Protein AF-A0A923ZBH9-F1 (afdb_monomer_lite)

Radius of gyration: 22.55 Å; chains: 1; bounding box: 44×46×80 Å

Secondary structure (DSSP, 8-state):
--PPPP-HHHHT--HHHHHHHHHHHHHHHHSSHHHHHHHHTS-HHHHHHHHHHHHHHHTS--EEEE--STT--EEEE-HHHHHHHHHHHHHHHHHHHHHHHHHHTTTS-----SGGGGT---S-S------------

Foldseek 3Di:
DPDDDDDPPVVVDPPLLVLLLQLLVLLAVVQALCRSCVVSVHDSVVSVVSQVVVCVVLVHRQWDWADDDPVDIGIHGDPSVVVVNVVVVVVVVVVVVVVVVVVVVPPPDPCCDPPVVVVDDDPDPDDDDDDDPDDDD

Structure (mmCIF, N/CA/C/O backbone):
data_AF-A0A923ZBH9-F1
#
_entry.id   AF-A0A923ZBH9-F1
#
loop_
_atom_site.group_PDB
_atom_site.id
_atom_site.type_symbol
_atom_site.label_atom_id
_atom_site.label_alt_id
_atom_site.label_comp_id
_atom_site.label_asym_id
_atom_site.label_entity_id
_atom_site.label_seq_id
_atom_site.pdbx_PDB_ins_code
_atom_site.Cartn_x
_atom_site.Cartn_y
_atom_site.Cartn_z
_atom_site.occupancy
_atom_site.B_iso_or_equiv
_atom_site.auth_seq_id
_atom_site.auth_comp_id
_atom_site.auth_asym_id
_at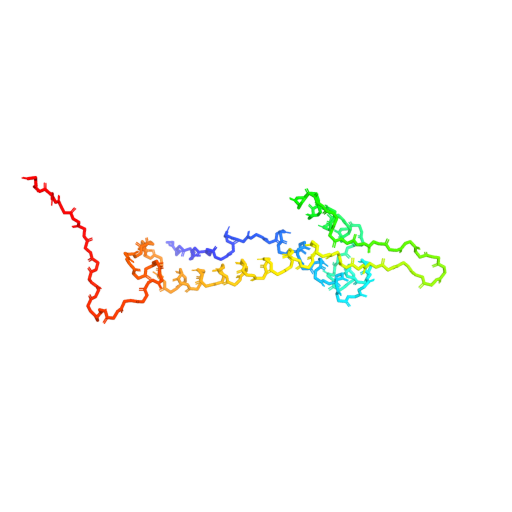om_site.auth_atom_id
_atom_site.pdbx_PDB_model_num
ATOM 1 N N . MET A 1 1 ? -29.300 24.993 13.106 1.00 50.72 1 MET A N 1
ATOM 2 C CA . MET A 1 1 ? -28.295 24.629 12.077 1.00 50.72 1 MET A CA 1
ATOM 3 C C . MET A 1 1 ? -28.186 23.108 12.041 1.00 50.72 1 MET A C 1
ATOM 5 O O . MET A 1 1 ? -27.896 22.526 13.077 1.00 50.72 1 MET A O 1
ATOM 9 N N . LYS A 1 2 ? -28.498 22.441 10.919 1.00 47.44 2 LYS A N 1
ATOM 10 C CA . LYS A 1 2 ? -28.356 20.976 10.810 1.00 47.44 2 LYS A CA 1
ATOM 11 C C . LYS A 1 2 ? -26.864 20.646 10.689 1.00 47.44 2 LYS A C 1
ATOM 13 O O . LYS A 1 2 ? -26.255 20.975 9.676 1.00 47.44 2 LYS A O 1
ATOM 18 N N . GLN A 1 3 ? -26.276 20.066 11.734 1.00 55.19 3 GLN A N 1
ATOM 19 C CA . GLN A 1 3 ? -24.885 19.603 11.724 1.00 55.19 3 GLN A CA 1
ATOM 20 C C . GLN A 1 3 ? -24.709 18.546 10.624 1.00 55.19 3 GLN A C 1
ATOM 22 O O . GLN A 1 3 ? -25.494 17.602 10.523 1.00 55.19 3 GLN A O 1
ATOM 27 N N . LYS A 1 4 ? -23.696 18.723 9.774 1.00 67.38 4 LYS A N 1
ATOM 28 C CA . LYS A 1 4 ? -23.343 17.758 8.727 1.00 67.38 4 LYS A CA 1
ATOM 29 C C . LYS A 1 4 ? -22.784 16.497 9.407 1.00 67.38 4 LYS A C 1
ATOM 31 O O . LYS A 1 4 ? -21.924 16.639 10.274 1.00 67.38 4 LYS A O 1
ATOM 36 N N . PRO A 1 5 ? -23.230 15.280 9.049 1.00 69.19 5 PRO A N 1
ATOM 37 C CA . PRO A 1 5 ? -22.738 14.066 9.695 1.00 69.19 5 PRO A CA 1
ATOM 38 C C . PRO A 1 5 ? -21.234 13.884 9.443 1.00 69.19 5 PRO A C 1
ATOM 40 O O . PRO A 1 5 ? -20.762 14.049 8.312 1.00 69.19 5 PRO A O 1
ATOM 43 N N . LEU A 1 6 ? -20.487 13.545 10.498 1.00 75.00 6 LEU A N 1
ATOM 44 C CA . LEU A 1 6 ? -19.040 13.333 10.457 1.00 75.00 6 LEU A CA 1
ATOM 45 C C . LEU A 1 6 ? -18.701 12.126 9.564 1.00 75.00 6 LEU A C 1
ATOM 47 O O . LEU A 1 6 ? -19.071 10.993 9.862 1.00 75.00 6 LEU A O 1
ATOM 51 N N . ARG A 1 7 ? -17.980 12.356 8.458 1.00 77.69 7 ARG A N 1
ATOM 52 C CA . ARG A 1 7 ? -17.571 11.298 7.516 1.00 77.69 7 ARG A CA 1
ATOM 53 C C . ARG A 1 7 ? -16.211 10.712 7.895 1.00 77.69 7 ARG A C 1
ATOM 55 O O . ARG A 1 7 ? -15.188 11.078 7.321 1.00 77.69 7 ARG A O 1
ATOM 62 N N . LEU A 1 8 ? -16.213 9.770 8.837 1.00 75.00 8 LEU A N 1
ATOM 63 C CA . LEU A 1 8 ? -14.992 9.126 9.346 1.00 75.00 8 LEU A CA 1
ATOM 64 C C . LEU A 1 8 ? -14.197 8.376 8.265 1.00 75.00 8 LEU A C 1
ATOM 66 O O . LEU A 1 8 ? -12.974 8.456 8.246 1.00 75.00 8 LEU A O 1
ATOM 70 N N . ALA A 1 9 ? -14.874 7.698 7.334 1.00 71.38 9 ALA A N 1
ATOM 71 C CA . ALA A 1 9 ? -14.208 6.908 6.293 1.00 71.38 9 ALA A CA 1
ATOM 72 C C . ALA A 1 9 ? -13.318 7.752 5.360 1.00 71.38 9 ALA A C 1
ATOM 74 O O . ALA A 1 9 ? -12.231 7.312 4.992 1.00 71.38 9 ALA A O 1
ATOM 75 N N . GLY A 1 10 ? -13.764 8.966 5.014 1.00 70.56 10 GLY A N 1
ATOM 76 C CA . GLY A 1 10 ? -12.983 9.897 4.195 1.00 70.56 10 GLY A CA 1
ATOM 77 C C . GLY A 1 10 ? -11.880 10.596 4.990 1.00 70.56 10 GLY A C 1
ATOM 78 O O . GLY A 1 10 ? -10.774 10.753 4.492 1.00 70.56 10 GLY A O 1
ATOM 79 N N . ALA A 1 11 ? -12.150 10.965 6.247 1.00 77.44 11 ALA A N 1
ATOM 80 C CA . ALA A 1 11 ? -11.171 11.648 7.098 1.00 77.44 11 ALA A CA 1
ATOM 81 C C . ALA A 1 11 ? -9.991 10.747 7.505 1.00 77.44 11 ALA A C 1
ATOM 83 O O . ALA A 1 11 ? -8.867 11.218 7.622 1.00 77.44 11 ALA A O 1
ATOM 84 N N . LEU A 1 12 ? -10.240 9.449 7.694 1.00 75.50 12 LEU A N 1
ATOM 85 C CA . LEU A 1 12 ? -9.224 8.440 8.017 1.00 75.50 12 LEU A CA 1
ATOM 86 C C . LEU A 1 12 ? -8.684 7.741 6.751 1.00 75.50 12 LEU A C 1
ATOM 88 O O . LEU A 1 12 ? -8.181 6.617 6.818 1.00 75.50 12 LEU A O 1
ATOM 92 N N . GLY A 1 13 ? -8.884 8.353 5.578 1.00 68.12 13 GLY A N 1
ATOM 93 C CA . GLY A 1 13 ? -8.413 7.921 4.261 1.00 68.12 13 GLY A CA 1
ATOM 94 C C . GLY A 1 13 ? -6.913 8.090 4.072 1.00 68.12 13 GLY A C 1
ATOM 95 O O . GLY A 1 13 ? -6.408 9.198 4.195 1.00 68.12 13 GLY A O 1
ATOM 96 N N . TYR A 1 14 ? -6.211 7.026 3.674 1.00 77.19 14 TYR A N 1
ATOM 97 C CA . TYR A 1 14 ? -4.834 7.110 3.172 1.00 77.19 14 TYR A CA 1
ATOM 98 C C . TYR A 1 14 ? -4.817 7.089 1.633 1.00 77.19 14 TYR A C 1
ATOM 100 O O . TYR A 1 14 ? -4.106 6.302 1.013 1.00 77.19 14 TYR A O 1
ATOM 108 N N . GLU A 1 15 ? -5.590 7.979 0.998 1.00 77.19 15 GLU A N 1
ATOM 109 C CA . GLU A 1 15 ? -5.840 7.951 -0.456 1.00 77.19 15 GLU A CA 1
ATOM 110 C C . GLU A 1 15 ? -4.561 7.984 -1.307 1.00 77.19 15 GLU A C 1
ATOM 112 O O . GLU A 1 15 ? -4.493 7.389 -2.383 1.00 77.19 15 GLU A O 1
ATOM 117 N N . SER A 1 16 ? -3.528 8.692 -0.845 1.00 76.25 16 SER A N 1
ATOM 118 C CA . SER A 1 16 ? -2.259 8.785 -1.569 1.00 76.25 16 SER A CA 1
ATOM 119 C C . SER A 1 16 ? -1.473 7.473 -1.532 1.00 76.25 16 SER A C 1
ATOM 121 O O . SER A 1 16 ? -0.852 7.116 -2.532 1.00 76.25 16 SER A O 1
ATOM 123 N N . ALA A 1 17 ? -1.513 6.739 -0.416 1.00 79.75 17 ALA A N 1
ATOM 124 C CA . ALA A 1 17 ? -0.915 5.412 -0.314 1.00 79.75 17 ALA A CA 1
ATOM 125 C C . ALA A 1 17 ? -1.707 4.401 -1.153 1.00 79.75 17 ALA A C 1
ATOM 127 O O . ALA A 1 17 ? -1.103 3.662 -1.930 1.00 79.75 17 ALA A O 1
ATOM 128 N N . ASP A 1 18 ? -3.041 4.459 -1.092 1.00 87.00 18 ASP A N 1
ATOM 129 C CA . ASP A 1 18 ? -3.937 3.598 -1.870 1.00 87.00 18 ASP A CA 1
ATOM 130 C C . ASP A 1 18 ? -3.677 3.742 -3.380 1.00 87.00 18 ASP A C 1
ATOM 132 O O . ASP A 1 18 ? -3.545 2.746 -4.091 1.00 87.00 18 ASP A O 1
ATOM 136 N N . LYS A 1 19 ? -3.488 4.977 -3.872 1.00 92.38 19 LYS A N 1
ATOM 137 C CA . LYS A 1 19 ? -3.130 5.242 -5.278 1.00 92.38 19 LYS A CA 1
ATOM 138 C C . LYS A 1 19 ? -1.785 4.639 -5.679 1.00 92.38 19 LYS A C 1
ATOM 140 O O . LYS A 1 19 ? -1.679 4.067 -6.762 1.00 92.38 19 LYS A O 1
ATOM 145 N N . ARG A 1 20 ? -0.749 4.751 -4.838 1.00 95.06 20 ARG A N 1
ATOM 146 C CA . ARG A 1 20 ? 0.567 4.171 -5.158 1.00 95.06 20 ARG A CA 1
ATOM 147 C C . ARG A 1 20 ? 0.512 2.642 -5.186 1.00 95.06 20 ARG A C 1
ATOM 149 O O . ARG A 1 20 ? 1.048 2.035 -6.109 1.00 95.06 20 ARG A O 1
ATOM 156 N N . ILE A 1 21 ? -0.174 2.029 -4.219 1.00 95.94 21 ILE A N 1
ATOM 157 C CA . ILE A 1 21 ? -0.386 0.574 -4.166 1.00 95.94 21 ILE A CA 1
ATOM 158 C C . ILE A 1 21 ? -1.196 0.095 -5.375 1.00 95.94 21 ILE A C 1
ATOM 160 O O . ILE A 1 21 ? -0.878 -0.940 -5.961 1.00 95.94 21 ILE A O 1
ATOM 164 N N . TYR A 1 22 ? -2.202 0.864 -5.795 1.00 96.00 22 TYR A N 1
ATOM 165 C CA . TYR A 1 22 ? -2.979 0.578 -6.997 1.00 96.00 22 TYR A CA 1
ATOM 166 C C . TYR A 1 22 ? -2.110 0.574 -8.263 1.00 96.00 22 TYR A C 1
ATOM 168 O O . TYR A 1 22 ? -2.169 -0.377 -9.041 1.00 96.00 22 TYR A O 1
ATOM 176 N N . ILE A 1 23 ? -1.241 1.576 -8.436 1.00 96.44 23 ILE A N 1
ATOM 177 C CA . ILE A 1 23 ? -0.292 1.624 -9.560 1.00 96.44 23 ILE A CA 1
ATOM 178 C C . ILE A 1 23 ? 0.649 0.415 -9.528 1.00 96.44 23 ILE A C 1
ATOM 180 O O . ILE A 1 23 ? 0.821 -0.244 -10.551 1.00 96.44 23 ILE A O 1
ATOM 184 N N . LEU A 1 24 ? 1.213 0.071 -8.36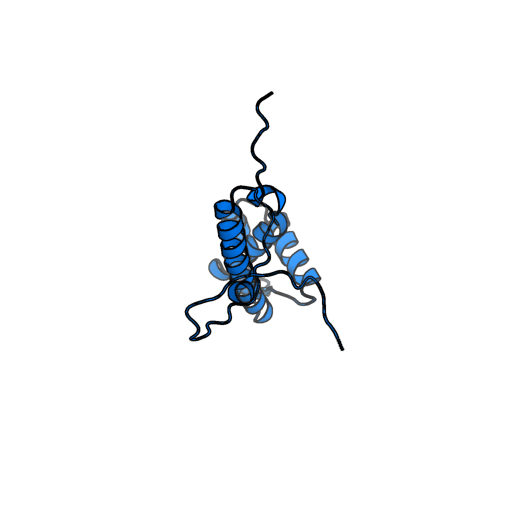5 1.00 96.50 24 LEU A N 1
ATOM 185 C CA . LEU A 1 24 ? 2.084 -1.102 -8.223 1.00 96.50 24 LEU A CA 1
ATOM 186 C C . LEU A 1 24 ? 1.361 -2.405 -8.606 1.00 96.50 24 LEU A C 1
ATOM 188 O O . LEU A 1 24 ? 1.927 -3.256 -9.291 1.00 96.50 24 LEU A O 1
ATOM 192 N N . ARG A 1 25 ? 0.087 -2.547 -8.221 1.00 96.81 25 ARG A N 1
ATOM 193 C CA . ARG A 1 25 ? -0.744 -3.695 -8.605 1.00 96.81 25 ARG A CA 1
ATOM 194 C C . ARG A 1 25 ? -0.939 -3.766 -10.120 1.00 96.81 25 ARG A C 1
ATOM 196 O O . ARG A 1 25 ? -0.803 -4.843 -10.693 1.00 96.81 25 ARG A O 1
ATOM 203 N N . LEU A 1 26 ? -1.203 -2.633 -10.771 1.00 96.31 26 LEU A N 1
ATOM 204 C CA . LEU A 1 26 ? -1.332 -2.563 -12.228 1.00 96.31 26 LEU A CA 1
ATOM 205 C C . LEU A 1 26 ? -0.024 -2.898 -12.951 1.00 96.31 26 LEU A C 1
ATOM 207 O O . LEU A 1 26 ? -0.074 -3.562 -13.981 1.00 96.31 26 LEU A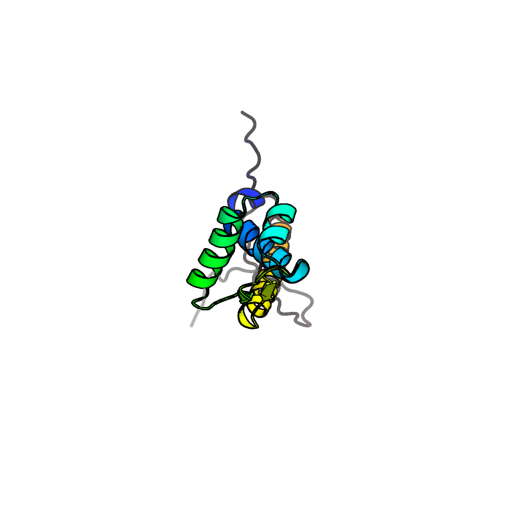 O 1
ATOM 211 N N . VAL A 1 27 ? 1.136 -2.518 -12.403 1.00 94.69 27 VAL A N 1
ATOM 212 C CA . VAL A 1 27 ? 2.442 -2.937 -12.945 1.00 94.69 27 VAL A CA 1
ATOM 213 C C . VAL A 1 27 ? 2.567 -4.461 -12.941 1.00 94.69 27 VAL A C 1
ATOM 215 O O . VAL A 1 27 ? 3.007 -5.033 -13.933 1.00 94.69 27 VAL A O 1
ATOM 218 N N . GLY A 1 28 ? 2.126 -5.127 -11.870 1.00 93.06 28 GLY A N 1
ATOM 219 C CA . GLY A 1 28 ? 2.127 -6.589 -11.791 1.00 93.06 28 GLY A CA 1
ATOM 220 C C . GLY A 1 28 ? 1.228 -7.283 -12.817 1.00 93.06 28 GLY A C 1
ATOM 221 O O . GLY A 1 28 ? 1.567 -8.374 -13.264 1.00 93.06 28 GLY A O 1
ATOM 222 N N . VAL A 1 29 ? 0.109 -6.657 -13.198 1.00 93.88 29 VAL A N 1
ATOM 223 C CA . VAL A 1 29 ? -0.840 -7.201 -14.188 1.00 93.88 29 VAL A CA 1
ATOM 224 C C . VAL A 1 29 ? -0.388 -6.916 -15.619 1.00 93.88 29 VAL A C 1
ATOM 226 O O . VAL A 1 29 ? -0.420 -7.809 -16.458 1.00 93.88 29 VAL A O 1
ATOM 229 N N . ALA A 1 30 ? 0.024 -5.680 -15.901 1.00 91.75 30 ALA A N 1
ATOM 230 C CA . ALA A 1 30 ? 0.369 -5.242 -17.250 1.00 91.75 30 ALA A CA 1
ATOM 231 C C . ALA A 1 30 ? 1.785 -5.659 -17.672 1.00 91.75 30 ALA A C 1
ATOM 233 O O . ALA A 1 30 ? 2.075 -5.790 -18.853 1.00 91.75 30 ALA A O 1
ATOM 234 N N . GLY A 1 31 ? 2.704 -5.843 -16.721 1.00 90.06 31 GLY A N 1
ATOM 235 C CA . GLY A 1 31 ? 4.099 -6.141 -17.042 1.00 90.06 31 GLY A CA 1
ATOM 236 C C . GLY A 1 31 ? 4.869 -4.946 -17.626 1.00 90.06 31 GLY A C 1
ATOM 237 O O . GLY A 1 31 ? 5.959 -5.120 -18.169 1.00 90.06 31 GLY A O 1
ATOM 238 N N . SER A 1 32 ? 4.319 -3.729 -17.535 1.00 90.44 32 SER A N 1
ATOM 239 C CA . SER A 1 32 ? 4.941 -2.477 -17.982 1.00 90.44 32 SER A CA 1
ATOM 240 C C . SER A 1 32 ? 4.455 -1.290 -17.146 1.00 90.44 32 SER A C 1
ATOM 242 O O . SER A 1 32 ? 3.259 -1.143 -16.882 1.00 90.44 32 SER A O 1
ATOM 244 N N . ILE A 1 33 ? 5.371 -0.390 -16.767 1.00 91.25 33 ILE A N 1
ATOM 245 C CA . ILE A 1 33 ? 5.029 0.848 -16.040 1.00 91.25 33 ILE A CA 1
ATOM 246 C C . ILE A 1 33 ? 4.196 1.786 -16.925 1.00 91.25 33 ILE A C 1
ATOM 248 O O . ILE A 1 33 ? 3.283 2.450 -16.437 1.00 91.25 33 ILE A O 1
ATOM 252 N N . SER A 1 34 ? 4.465 1.833 -18.231 1.00 92.00 34 SER A N 1
ATOM 253 C CA . SER A 1 34 ? 3.732 2.696 -19.164 1.00 92.00 34 SER A CA 1
ATOM 254 C C . SER A 1 34 ? 2.285 2.245 -19.361 1.00 92.00 34 SER A C 1
ATOM 256 O O . SER A 1 34 ? 1.391 3.082 -19.481 1.00 92.00 34 SER A O 1
ATOM 258 N N . GLU A 1 35 ? 2.038 0.936 -19.376 1.00 92.38 35 GLU A N 1
ATOM 259 C CA . GLU A 1 35 ? 0.681 0.384 -19.429 1.00 92.38 35 GLU A CA 1
ATOM 260 C C . GLU A 1 35 ? -0.055 0.560 -18.106 1.00 92.38 35 GLU A C 1
ATOM 262 O O . GLU A 1 35 ? -1.206 0.996 -18.106 1.00 92.38 35 GLU A O 1
ATOM 267 N N . ALA A 1 36 ? 0.627 0.332 -16.982 1.00 94.00 36 ALA A N 1
ATOM 268 C CA . ALA A 1 36 ? 0.071 0.601 -15.662 1.00 94.00 36 ALA A CA 1
ATOM 269 C C . ALA A 1 36 ? -0.326 2.077 -15.493 1.00 94.00 36 ALA A C 1
ATOM 271 O O . ALA A 1 36 ? -1.394 2.366 -14.959 1.00 94.00 36 ALA A O 1
ATOM 272 N N . ALA A 1 37 ? 0.485 3.013 -15.998 1.00 94.56 37 ALA A N 1
ATOM 273 C CA . ALA A 1 37 ? 0.174 4.441 -15.990 1.00 94.56 37 ALA A CA 1
ATOM 274 C C . ALA A 1 37 ? -1.111 4.754 -16.775 1.00 94.56 37 ALA A C 1
ATOM 276 O O . ALA A 1 37 ? -1.995 5.441 -16.260 1.00 94.56 37 ALA A O 1
ATOM 277 N N . ARG A 1 38 ? -1.247 4.188 -17.986 1.00 95.00 38 ARG A N 1
ATOM 278 C CA . ARG A 1 38 ? -2.455 4.318 -18.817 1.00 95.00 38 ARG A CA 1
ATOM 279 C C . ARG A 1 38 ? -3.688 3.748 -18.115 1.00 95.00 38 ARG A C 1
ATOM 281 O O . ARG A 1 38 ? -4.707 4.426 -18.051 1.00 95.00 38 ARG A O 1
ATOM 288 N N . ALA A 1 39 ? -3.579 2.552 -17.537 1.00 95.12 39 ALA A N 1
ATOM 289 C CA . ALA A 1 39 ? -4.668 1.910 -16.803 1.00 95.12 39 ALA A CA 1
ATOM 290 C C . ALA A 1 39 ? -5.055 2.666 -15.517 1.00 95.12 39 ALA A C 1
ATOM 292 O O . ALA A 1 39 ? -6.219 2.673 -15.123 1.00 95.12 39 ALA A O 1
ATOM 293 N N . ALA A 1 40 ? -4.096 3.334 -14.872 1.00 94.00 40 ALA A N 1
ATOM 294 C CA . ALA A 1 40 ? -4.331 4.165 -13.695 1.00 94.00 40 ALA A CA 1
ATOM 295 C C . ALA A 1 40 ? -4.821 5.587 -14.020 1.00 94.00 40 ALA A C 1
ATOM 297 O O . ALA A 1 40 ? -5.160 6.328 -13.097 1.00 94.00 40 ALA A O 1
ATOM 298 N N . GLY A 1 41 ? -4.838 5.990 -15.296 1.00 95.50 41 GLY A N 1
ATOM 299 C CA . GLY A 1 41 ? -5.192 7.351 -15.705 1.00 95.50 41 GLY A CA 1
ATOM 300 C C . GLY A 1 41 ? -4.177 8.412 -15.262 1.00 95.50 41 GLY A C 1
ATOM 301 O O . GLY A 1 41 ? -4.554 9.557 -15.021 1.00 95.50 41 GLY A O 1
ATOM 302 N N . VAL A 1 42 ? -2.898 8.046 -15.117 1.00 95.75 42 VAL A N 1
ATOM 303 C CA . VAL A 1 42 ? -1.819 8.955 -14.691 1.00 95.75 42 VAL A CA 1
ATOM 304 C C . VAL A 1 42 ? -0.714 9.044 -15.742 1.00 95.75 42 VAL A C 1
ATOM 306 O O . VAL A 1 42 ? -0.569 8.177 -16.602 1.00 95.75 42 VAL A O 1
ATOM 309 N N . SER A 1 43 ? 0.103 10.097 -15.677 1.00 96.19 43 SER A N 1
ATOM 310 C CA . SER A 1 43 ? 1.277 10.203 -16.546 1.00 96.19 43 SER A CA 1
ATOM 311 C C . SER A 1 43 ? 2.309 9.123 -16.206 1.00 96.19 43 SER A C 1
ATOM 313 O O . SER A 1 43 ? 2.426 8.694 -15.056 1.00 96.19 43 SER A O 1
ATOM 315 N N . TYR A 1 44 ? 3.114 8.723 -17.193 1.00 93.50 44 TYR A N 1
ATOM 316 C CA . TYR A 1 44 ? 4.221 7.786 -16.974 1.00 93.50 44 TYR A CA 1
ATOM 317 C C . TYR A 1 44 ? 5.139 8.237 -15.825 1.00 93.50 44 TYR A C 1
ATOM 319 O O . TYR A 1 44 ? 5.465 7.444 -14.945 1.00 93.50 44 TYR A O 1
ATOM 327 N N . LYS A 1 45 ? 5.479 9.534 -15.779 1.00 95.12 45 LYS A N 1
ATOM 328 C CA . LYS A 1 45 ? 6.289 10.122 -14.703 1.00 95.12 45 LYS A CA 1
ATOM 329 C C . LYS A 1 45 ? 5.632 9.951 -13.331 1.00 95.12 45 LYS A C 1
ATOM 331 O O . LYS A 1 45 ? 6.321 9.599 -12.382 1.00 95.12 45 LYS A O 1
ATOM 336 N N . ALA A 1 46 ? 4.320 10.163 -13.228 1.00 95.62 46 ALA A N 1
ATOM 337 C CA . ALA A 1 46 ? 3.594 9.987 -11.973 1.00 95.62 46 ALA A CA 1
ATOM 338 C C . ALA A 1 46 ? 3.553 8.516 -11.529 1.00 95.62 46 ALA A C 1
ATOM 340 O O . ALA A 1 46 ? 3.734 8.234 -10.347 1.00 95.62 46 ALA A O 1
ATOM 341 N N . ALA A 1 47 ? 3.371 7.576 -12.463 1.00 95.19 47 ALA A N 1
ATOM 342 C CA . ALA A 1 47 ? 3.434 6.148 -12.157 1.00 95.19 47 ALA A CA 1
ATOM 343 C C . ALA A 1 47 ? 4.830 5.725 -11.685 1.00 95.19 47 ALA A C 1
ATOM 345 O O . ALA A 1 47 ? 4.956 5.027 -10.681 1.00 95.19 47 ALA A O 1
ATOM 346 N N . TRP A 1 48 ? 5.876 6.202 -12.361 1.00 94.19 48 TRP A N 1
ATOM 347 C CA . TRP A 1 48 ? 7.256 5.949 -11.962 1.00 94.19 48 TRP A CA 1
ATOM 348 C C . TRP A 1 48 ? 7.547 6.516 -10.567 1.00 94.19 48 TRP A C 1
ATOM 350 O O . TRP A 1 48 ? 8.010 5.785 -9.700 1.00 94.19 48 TRP A O 1
ATOM 360 N N . GLN A 1 49 ? 7.169 7.773 -10.304 1.00 96.00 49 GLN A N 1
ATOM 361 C CA . GLN A 1 49 ? 7.311 8.393 -8.981 1.00 96.00 49 GLN A CA 1
ATOM 362 C C . GLN A 1 49 ? 6.539 7.640 -7.893 1.00 96.00 49 GLN A C 1
ATOM 364 O O . GLN A 1 49 ? 7.014 7.543 -6.765 1.00 96.00 49 GLN A O 1
ATOM 369 N N . ALA A 1 50 ? 5.357 7.104 -8.204 1.00 95.38 50 ALA A N 1
ATOM 370 C CA . ALA A 1 50 ? 4.577 6.308 -7.263 1.00 95.38 50 ALA A CA 1
ATOM 371 C C . ALA A 1 50 ? 5.302 5.014 -6.862 1.00 95.38 50 ALA A C 1
ATOM 373 O O . ALA A 1 50 ? 5.368 4.703 -5.672 1.00 95.38 50 ALA A O 1
ATOM 374 N N . VAL A 1 51 ? 5.855 4.291 -7.841 1.00 94.69 51 VAL A N 1
ATOM 375 C CA . VAL A 1 51 ? 6.635 3.064 -7.614 1.00 94.69 51 VAL A CA 1
ATOM 376 C C . VAL A 1 51 ? 7.928 3.374 -6.862 1.00 94.69 51 VAL A C 1
ATOM 378 O O . VAL A 1 51 ? 8.215 2.714 -5.868 1.00 94.69 51 VAL A O 1
ATOM 381 N N . ASP A 1 52 ? 8.659 4.408 -7.279 1.00 95.00 52 ASP A N 1
ATOM 382 C CA . ASP A 1 52 ? 9.906 4.848 -6.645 1.00 95.00 52 ASP A CA 1
ATOM 383 C C . ASP A 1 52 ? 9.684 5.272 -5.184 1.00 95.00 52 ASP A C 1
ATOM 385 O O . ASP A 1 52 ? 10.357 4.795 -4.275 1.00 95.00 52 ASP A O 1
ATOM 389 N N . THR A 1 53 ? 8.644 6.070 -4.919 1.00 94.81 53 THR A N 1
ATOM 390 C CA . THR A 1 53 ? 8.268 6.461 -3.550 1.00 94.81 53 THR A CA 1
ATOM 391 C C . THR A 1 53 ? 7.959 5.243 -2.682 1.00 94.81 53 THR A C 1
ATOM 393 O O . THR A 1 53 ? 8.371 5.199 -1.526 1.00 94.81 53 THR A O 1
ATOM 396 N N . LEU A 1 54 ? 7.231 4.249 -3.207 1.00 94.38 54 LEU A N 1
ATOM 397 C CA . LEU A 1 54 ? 6.969 3.020 -2.456 1.00 94.38 54 LEU A CA 1
ATOM 398 C C . LEU A 1 54 ? 8.247 2.221 -2.203 1.00 94.38 54 LEU A C 1
ATOM 400 O O . LEU A 1 54 ? 8.408 1.716 -1.098 1.00 94.38 54 LEU A O 1
ATOM 404 N N . GLY A 1 55 ? 9.145 2.132 -3.185 1.00 94.00 55 GLY A N 1
ATOM 405 C CA . GLY A 1 55 ? 10.431 1.455 -3.020 1.00 94.00 55 GLY A CA 1
ATOM 406 C C . GLY A 1 55 ? 11.293 2.113 -1.947 1.00 94.00 55 GLY A C 1
ATOM 407 O O . GLY A 1 55 ? 11.787 1.434 -1.051 1.00 94.00 55 GLY A O 1
ATOM 408 N N . ASN A 1 56 ? 11.376 3.444 -1.962 1.00 95.38 56 ASN A N 1
ATOM 409 C CA . ASN A 1 56 ? 12.098 4.223 -0.956 1.00 95.38 56 ASN A CA 1
ATOM 410 C C . ASN A 1 56 ? 11.517 4.030 0.452 1.00 95.38 56 ASN A C 1
ATOM 412 O O . ASN A 1 56 ? 12.266 3.837 1.405 1.00 95.38 56 ASN A O 1
ATOM 416 N N . LEU A 1 57 ? 10.187 4.021 0.591 1.00 93.25 57 LEU A N 1
ATOM 417 C CA . LEU A 1 57 ? 9.524 3.750 1.873 1.00 93.25 57 LEU A CA 1
ATOM 418 C C . LEU A 1 57 ? 9.702 2.298 2.342 1.00 93.25 57 LEU A C 1
ATOM 420 O O . LEU A 1 57 ? 9.759 2.052 3.543 1.00 93.25 57 LEU A O 1
ATOM 424 N N . ALA A 1 58 ? 9.779 1.345 1.411 1.00 92.94 58 ALA A N 1
ATOM 425 C CA . ALA A 1 58 ? 10.017 -0.066 1.705 1.00 92.94 58 ALA A CA 1
ATOM 426 C C . ALA A 1 58 ? 11.504 -0.392 1.940 1.00 92.94 58 ALA A C 1
ATOM 428 O O . ALA A 1 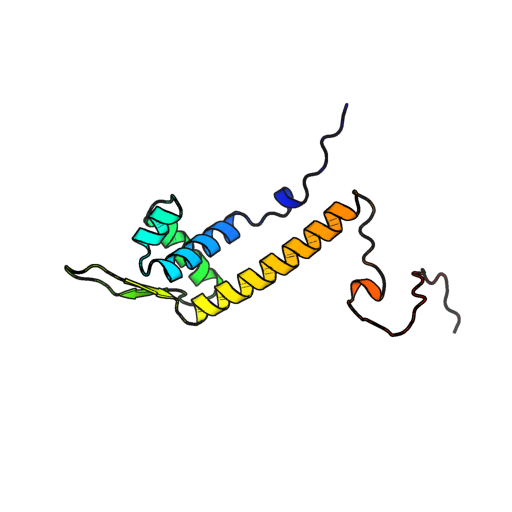58 ? 11.820 -1.491 2.390 1.00 92.94 58 ALA A O 1
ATOM 429 N N . GLY A 1 59 ? 12.417 0.530 1.615 1.00 94.56 59 GLY A N 1
ATOM 430 C CA . GLY A 1 59 ? 13.864 0.319 1.686 1.00 94.56 59 GLY A CA 1
ATOM 431 C C . GLY A 1 59 ? 14.409 -0.666 0.645 1.00 94.56 59 GLY A C 1
ATOM 432 O O . GLY A 1 59 ? 15.535 -1.133 0.787 1.00 94.56 59 GLY A O 1
ATOM 433 N N . THR A 1 60 ? 13.627 -1.019 -0.381 1.00 94.25 60 THR A N 1
ATOM 434 C CA . THR A 1 60 ? 14.023 -1.989 -1.412 1.00 94.25 60 THR A CA 1
ATOM 435 C C . THR A 1 60 ? 13.265 -1.779 -2.722 1.00 94.25 60 THR A C 1
ATOM 437 O O . THR A 1 60 ? 12.161 -1.230 -2.748 1.00 94.25 60 THR A O 1
ATOM 440 N N . ALA A 1 61 ? 13.843 -2.240 -3.832 1.00 93.06 61 ALA A N 1
ATOM 441 C CA . ALA A 1 61 ? 13.205 -2.180 -5.139 1.00 93.06 61 ALA A CA 1
ATOM 442 C C . ALA A 1 61 ? 11.990 -3.122 -5.206 1.00 93.06 61 ALA A C 1
ATOM 444 O O . ALA A 1 61 ? 12.078 -4.324 -4.947 1.00 93.06 61 ALA A O 1
ATOM 445 N N . LEU A 1 62 ? 10.840 -2.574 -5.601 1.00 94.19 62 LEU A N 1
ATOM 446 C CA . LEU A 1 62 ? 9.576 -3.319 -5.709 1.00 94.19 62 LEU A CA 1
ATOM 447 C C . LEU A 1 62 ? 9.300 -3.828 -7.130 1.00 94.19 62 LEU A C 1
ATOM 449 O O . LEU A 1 62 ? 8.426 -4.670 -7.337 1.00 94.19 62 LEU A O 1
ATOM 453 N N . VAL A 1 63 ? 10.030 -3.298 -8.112 1.00 94.62 63 VAL A N 1
ATOM 454 C CA . VAL A 1 63 ? 9.881 -3.606 -9.534 1.00 94.62 63 VAL A CA 1
ATOM 455 C C . VAL A 1 63 ? 11.264 -3.783 -10.152 1.00 94.62 63 VAL A C 1
ATOM 457 O O . VAL A 1 63 ? 12.122 -2.914 -10.025 1.00 94.62 63 VAL A O 1
ATOM 460 N N . GLU A 1 64 ? 11.455 -4.887 -10.861 1.00 90.50 64 GLU A N 1
ATOM 461 C CA . GLU A 1 64 ? 12.554 -5.103 -11.793 1.00 90.50 64 GLU A CA 1
ATOM 462 C C . GLU A 1 64 ? 12.154 -4.558 -13.159 1.00 90.50 64 GLU A C 1
ATOM 464 O O . GLU A 1 64 ? 11.147 -4.972 -13.738 1.00 90.50 64 GLU A O 1
ATOM 469 N N . SER A 1 65 ? 12.944 -3.626 -13.686 1.00 82.94 65 SER A N 1
ATOM 470 C CA . SER A 1 65 ? 12.756 -3.114 -15.043 1.00 82.94 65 SER A CA 1
ATOM 471 C C . SER A 1 65 ? 13.790 -3.721 -15.980 1.00 82.94 65 SER A C 1
ATOM 473 O O . SER A 1 65 ? 14.981 -3.734 -15.678 1.00 82.94 65 SER A O 1
ATOM 475 N N . THR A 1 66 ? 13.334 -4.227 -17.119 1.00 73.94 66 THR A N 1
ATOM 476 C CA . THR A 1 66 ? 14.202 -4.651 -18.216 1.00 73.94 66 THR A CA 1
ATOM 477 C C . THR A 1 66 ? 14.283 -3.501 -19.206 1.00 73.94 66 THR A C 1
ATOM 479 O O . THR A 1 66 ? 13.265 -3.082 -19.759 1.00 73.94 66 THR A O 1
ATOM 482 N N . VAL A 1 67 ? 15.488 -2.974 -19.428 1.00 63.31 67 VAL A N 1
ATOM 483 C CA . VAL A 1 67 ? 15.717 -1.957 -20.460 1.00 63.31 67 VAL A CA 1
ATOM 484 C C . VAL A 1 67 ? 15.492 -2.626 -21.814 1.00 63.31 67 VAL A C 1
ATOM 486 O O . VAL A 1 67 ? 16.241 -3.517 -22.204 1.00 63.31 67 VAL A O 1
ATOM 489 N N . GLY A 1 68 ? 14.417 -2.254 -22.502 1.00 56.78 68 GLY A N 1
ATOM 490 C CA . GLY A 1 68 ? 14.075 -2.844 -23.791 1.00 56.78 68 GLY A CA 1
ATOM 491 C C . GLY A 1 68 ? 14.617 -2.024 -24.951 1.00 56.78 68 GLY A C 1
ATOM 492 O O . GLY A 1 68 ? 14.372 -0.822 -25.024 1.00 56.78 68 GLY A O 1
ATOM 493 N N . GLY A 1 69 ? 15.306 -2.700 -25.875 1.00 60.06 69 GLY A N 1
ATOM 494 C CA . GLY A 1 69 ? 15.495 -2.233 -27.251 1.00 60.06 69 GLY A CA 1
ATOM 495 C C . GLY A 1 69 ? 14.186 -2.305 -28.054 1.00 60.06 69 GLY A C 1
ATOM 496 O O . GLY A 1 69 ? 13.100 -2.243 -27.483 1.00 60.06 69 GLY A O 1
ATOM 497 N N . ALA A 1 70 ? 14.269 -2.487 -29.375 1.00 47.22 70 ALA A N 1
ATOM 498 C CA . ALA A 1 70 ? 13.153 -2.360 -30.331 1.00 47.22 70 ALA A CA 1
ATOM 499 C C . ALA A 1 70 ? 11.856 -3.165 -30.032 1.00 47.22 70 ALA A C 1
ATOM 501 O O . ALA A 1 70 ? 10.830 -2.888 -30.644 1.00 47.22 70 ALA A O 1
ATOM 502 N N . GLY A 1 71 ? 11.875 -4.124 -29.096 1.00 55.16 71 GLY A N 1
ATOM 503 C CA . GLY A 1 71 ? 10.713 -4.910 -28.650 1.00 55.16 71 GLY A CA 1
ATOM 504 C C . GLY A 1 71 ? 10.006 -4.421 -27.372 1.00 55.16 71 GLY A C 1
ATOM 505 O O . GLY A 1 71 ? 9.039 -5.050 -26.956 1.00 55.16 71 GLY A O 1
ATOM 506 N N . GLY A 1 72 ? 10.453 -3.319 -26.756 1.00 58.38 72 GLY A N 1
ATOM 507 C CA . GLY A 1 72 ? 9.825 -2.723 -25.569 1.00 58.38 72 GLY A CA 1
ATOM 508 C C . GLY A 1 72 ? 10.410 -3.202 -24.235 1.00 58.38 72 GLY A C 1
ATOM 509 O O . GLY A 1 72 ? 10.759 -4.367 -24.057 1.00 58.38 72 GLY A O 1
ATOM 510 N N . GLY A 1 73 ? 10.565 -2.268 -23.291 1.00 67.50 73 GLY A N 1
ATOM 511 C CA . GLY A 1 73 ? 11.027 -2.552 -21.930 1.00 67.50 73 GLY A CA 1
ATOM 512 C C . GLY A 1 73 ? 9.907 -3.110 -21.056 1.00 67.50 73 GLY A C 1
ATOM 513 O O . GLY A 1 73 ? 8.778 -2.616 -21.098 1.00 67.50 73 GLY A O 1
ATOM 514 N N . GLY A 1 74 ? 10.225 -4.137 -20.270 1.00 83.62 74 GLY A N 1
ATOM 515 C CA . GLY A 1 74 ? 9.300 -4.786 -19.344 1.00 83.62 74 GLY A CA 1
ATOM 516 C C . GLY A 1 74 ? 9.482 -4.305 -17.908 1.00 83.62 74 GLY A C 1
ATOM 517 O O . GLY A 1 74 ? 10.536 -3.800 -17.524 1.00 83.62 74 GLY A O 1
ATOM 518 N N . ALA A 1 75 ? 8.451 -4.492 -17.095 1.00 90.00 75 ALA A N 1
ATOM 519 C CA . ALA A 1 75 ? 8.478 -4.281 -15.658 1.00 90.00 75 ALA A CA 1
ATOM 520 C C . ALA A 1 75 ? 7.842 -5.485 -14.961 1.00 90.00 75 ALA A C 1
ATOM 522 O O . ALA A 1 75 ? 6.710 -5.853 -15.260 1.00 90.00 75 ALA A O 1
ATOM 523 N N . ARG A 1 76 ? 8.557 -6.109 -14.029 1.00 91.31 76 ARG A N 1
ATOM 524 C CA . ARG A 1 76 ? 8.054 -7.236 -13.236 1.00 91.31 76 ARG A CA 1
ATOM 525 C C . ARG A 1 76 ? 8.160 -6.917 -11.759 1.00 91.31 76 ARG A C 1
ATOM 527 O O . ARG A 1 76 ? 9.106 -6.272 -11.331 1.00 91.31 76 ARG A O 1
ATOM 534 N N . LEU A 1 77 ? 7.188 -7.367 -10.972 1.00 94.44 77 LEU A N 1
ATOM 535 C CA . LEU A 1 77 ? 7.266 -7.232 -9.519 1.00 94.44 77 LEU A CA 1
ATOM 536 C C . LEU A 1 77 ? 8.395 -8.103 -8.971 1.00 94.44 77 LEU A C 1
ATOM 538 O O . LEU A 1 77 ? 8.484 -9.286 -9.316 1.00 94.44 77 LEU A O 1
ATOM 542 N N . THR A 1 78 ? 9.192 -7.523 -8.077 1.00 95.75 78 THR A N 1
ATOM 543 C CA . THR A 1 78 ? 10.104 -8.290 -7.22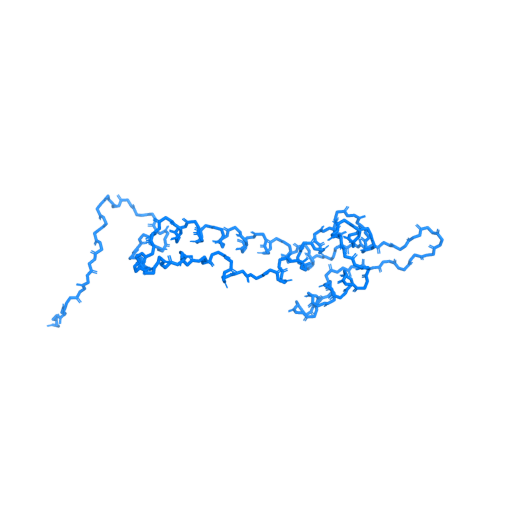6 1.00 95.75 78 THR A CA 1
ATOM 544 C C . THR A 1 78 ? 9.307 -9.084 -6.198 1.00 95.75 78 THR A C 1
ATOM 546 O O . THR A 1 78 ? 8.107 -8.859 -5.997 1.00 95.75 78 THR A O 1
ATOM 549 N N . GLU A 1 79 ? 9.976 -9.992 -5.493 1.00 95.12 79 GLU A N 1
ATOM 550 C CA . GLU A 1 79 ? 9.344 -10.694 -4.378 1.00 95.12 79 GLU A CA 1
ATOM 551 C C . GLU A 1 79 ? 8.891 -9.725 -3.275 1.00 95.12 79 GLU A C 1
ATOM 553 O O . GLU A 1 79 ? 7.760 -9.813 -2.798 1.00 95.12 79 GLU A O 1
ATOM 558 N N . ALA A 1 80 ? 9.703 -8.708 -2.968 1.00 94.81 80 ALA A N 1
ATOM 559 C CA . ALA A 1 80 ? 9.322 -7.639 -2.046 1.00 94.81 80 ALA A CA 1
ATOM 560 C C . ALA A 1 80 ? 8.082 -6.862 -2.531 1.00 94.81 80 ALA A C 1
ATOM 562 O O . ALA A 1 80 ? 7.190 -6.551 -1.741 1.00 94.81 80 ALA A O 1
ATOM 563 N N . GLY A 1 81 ? 7.977 -6.601 -3.840 1.00 95.31 81 GLY A N 1
ATOM 564 C CA . GLY A 1 81 ? 6.794 -5.997 -4.454 1.00 95.31 81 GLY A CA 1
ATOM 565 C C . GLY A 1 81 ? 5.522 -6.820 -4.234 1.00 95.31 81 GLY A C 1
ATOM 566 O O . GLY A 1 81 ? 4.482 -6.264 -3.877 1.00 95.31 81 GLY A O 1
ATOM 567 N N . ARG A 1 82 ? 5.597 -8.149 -4.384 1.00 96.62 82 ARG A N 1
ATOM 568 C CA . ARG A 1 82 ? 4.460 -9.048 -4.114 1.00 96.62 82 ARG A CA 1
ATOM 569 C C . ARG A 1 82 ? 4.089 -9.075 -2.636 1.00 96.62 82 ARG A C 1
ATOM 571 O O . ARG A 1 82 ? 2.909 -8.952 -2.313 1.00 96.62 82 ARG A O 1
ATOM 578 N N . GLN A 1 83 ? 5.076 -9.180 -1.748 1.00 96.75 83 GLN A N 1
ATOM 579 C CA . GLN A 1 83 ? 4.857 -9.165 -0.300 1.00 96.75 83 GLN A CA 1
ATOM 580 C C . GLN A 1 83 ? 4.182 -7.871 0.160 1.00 96.75 83 GLN A C 1
ATOM 582 O O . GLN A 1 83 ? 3.230 -7.919 0.939 1.00 96.75 83 GLN A O 1
ATOM 587 N N . LEU A 1 84 ? 4.600 -6.722 -0.380 1.00 95.69 84 LEU A N 1
ATOM 588 C CA . LEU A 1 84 ? 3.958 -5.442 -0.094 1.00 95.69 84 LEU A CA 1
ATOM 589 C C . LEU A 1 84 ? 2.489 -5.430 -0.538 1.00 95.69 84 LEU A C 1
ATOM 591 O O . LEU A 1 84 ? 1.636 -4.946 0.202 1.00 95.69 84 LEU A O 1
ATOM 595 N N . LEU A 1 85 ? 2.171 -5.969 -1.720 1.00 96.12 85 LEU A N 1
ATOM 596 C CA . LEU A 1 85 ? 0.787 -6.039 -2.205 1.00 96.12 85 LEU A CA 1
ATOM 597 C C . LEU A 1 85 ? -0.096 -6.955 -1.348 1.00 96.12 85 LEU A C 1
ATOM 599 O O . LEU A 1 85 ? -1.270 -6.634 -1.150 1.00 96.12 85 LEU A O 1
ATOM 603 N N . LEU A 1 86 ? 0.455 -8.061 -0.840 1.00 96.25 86 LEU A N 1
ATOM 604 C CA . LEU A 1 86 ? -0.235 -8.953 0.096 1.00 96.25 86 LEU A CA 1
ATOM 605 C C . LEU A 1 86 ? -0.490 -8.251 1.434 1.00 96.25 86 LEU A C 1
ATOM 607 O O . LEU A 1 86 ? -1.634 -8.172 1.873 1.00 96.25 86 LEU A O 1
ATOM 611 N N . ALA A 1 87 ? 0.543 -7.656 2.035 1.00 94.56 87 ALA A N 1
ATOM 612 C CA . ALA A 1 87 ? 0.411 -6.911 3.285 1.00 94.56 87 ALA A CA 1
ATOM 613 C C . ALA A 1 87 ? -0.582 -5.742 3.158 1.00 94.56 87 ALA A C 1
ATOM 615 O O . ALA A 1 87 ? -1.410 -5.522 4.041 1.00 94.56 87 ALA A O 1
ATOM 616 N N . ALA A 1 88 ? -0.553 -5.020 2.034 1.00 92.88 88 ALA A N 1
ATOM 617 C CA . ALA A 1 88 ? -1.494 -3.939 1.765 1.00 92.88 88 ALA A CA 1
ATOM 618 C C . ALA A 1 88 ? -2.946 -4.435 1.660 1.00 92.88 88 ALA A C 1
ATOM 620 O O . ALA A 1 88 ? -3.855 -3.745 2.120 1.00 92.88 88 ALA A O 1
ATOM 621 N N . ALA A 1 89 ? -3.178 -5.623 1.088 1.00 91.62 89 ALA A N 1
ATOM 622 C CA . ALA A 1 89 ? -4.511 -6.220 1.021 1.00 91.62 89 ALA A CA 1
ATOM 623 C C . ALA A 1 89 ? -5.045 -6.582 2.417 1.00 91.62 89 ALA A C 1
ATOM 625 O O . ALA A 1 89 ? -6.190 -6.255 2.731 1.00 91.62 89 ALA A O 1
ATOM 626 N N . GLU A 1 90 ? -4.205 -7.168 3.273 1.00 93.56 90 GLU A N 1
ATOM 627 C CA . GLU A 1 90 ? -4.566 -7.498 4.659 1.00 93.56 90 GLU A CA 1
ATOM 628 C C . GLU A 1 90 ? -4.908 -6.246 5.478 1.00 93.56 90 GLU A C 1
ATOM 630 O O . GLU A 1 90 ? -5.939 -6.184 6.154 1.00 93.56 90 GLU A O 1
ATOM 635 N N . VAL A 1 91 ? -4.089 -5.195 5.364 1.00 91.06 91 VAL A N 1
ATOM 636 C CA . VAL A 1 91 ? -4.347 -3.915 6.039 1.00 91.06 91 VAL A CA 1
ATOM 637 C C . VAL A 1 91 ? -5.642 -3.276 5.535 1.00 91.06 91 VAL A C 1
ATOM 639 O O . VAL A 1 91 ? -6.434 -2.782 6.342 1.00 91.06 91 VAL A O 1
ATOM 642 N N . ALA A 1 92 ? -5.896 -3.301 4.223 1.00 88.75 92 ALA A N 1
ATOM 643 C CA . ALA A 1 92 ? -7.134 -2.781 3.648 1.00 88.75 92 ALA A CA 1
ATOM 644 C C . ALA A 1 92 ? -8.364 -3.539 4.173 1.00 88.75 92 ALA A C 1
ATOM 646 O O . ALA A 1 92 ? -9.352 -2.907 4.556 1.00 88.75 92 ALA A O 1
ATOM 647 N N . HIS A 1 93 ? -8.278 -4.867 4.275 1.00 89.69 93 HIS A N 1
ATOM 648 C CA . HIS A 1 93 ? -9.351 -5.696 4.813 1.00 89.69 93 HIS A CA 1
ATOM 649 C C . HIS A 1 93 ? -9.628 -5.393 6.293 1.00 89.69 93 HIS A C 1
ATOM 651 O O . HIS A 1 93 ? -10.773 -5.146 6.680 1.00 89.69 93 HIS A O 1
ATOM 657 N N . ALA A 1 94 ? -8.588 -5.324 7.129 1.00 89.00 94 ALA A N 1
ATOM 658 C CA . ALA A 1 94 ? -8.730 -4.957 8.538 1.00 89.00 94 ALA A CA 1
ATOM 659 C C . ALA A 1 94 ? -9.335 -3.552 8.706 1.00 89.00 94 ALA A C 1
ATOM 661 O O . ALA A 1 94 ? -10.222 -3.336 9.538 1.00 89.00 94 ALA A O 1
ATOM 662 N N . ARG A 1 95 ? -8.901 -2.595 7.879 1.00 86.88 95 ARG A N 1
ATOM 663 C CA . ARG A 1 95 ? -9.417 -1.223 7.875 1.00 86.88 95 ARG A CA 1
ATOM 664 C C . ARG A 1 95 ? -10.902 -1.177 7.526 1.00 86.88 95 ARG A C 1
ATOM 666 O O . ARG A 1 95 ? -11.660 -0.502 8.223 1.00 86.88 95 ARG A O 1
ATOM 673 N N . GLU A 1 96 ? -11.328 -1.902 6.497 1.00 85.50 96 GLU A N 1
ATOM 674 C CA . GLU A 1 96 ? -12.740 -2.007 6.120 1.00 85.50 96 GLU A CA 1
ATOM 675 C C . GLU A 1 96 ? -13.583 -2.560 7.276 1.00 85.50 96 GLU A C 1
ATOM 677 O O . GLU A 1 96 ? -14.606 -1.972 7.633 1.00 85.50 96 GLU A O 1
ATOM 682 N N . GLN A 1 97 ? -13.117 -3.624 7.939 1.00 85.50 97 GLN A N 1
ATOM 683 C CA . GLN A 1 97 ? -13.813 -4.192 9.094 1.00 85.50 97 GLN A CA 1
ATOM 684 C C . GLN A 1 97 ? -13.968 -3.182 10.239 1.00 85.50 97 GLN A C 1
ATOM 686 O O . GLN A 1 97 ? -15.041 -3.096 10.845 1.00 85.50 97 GLN A O 1
ATOM 691 N N . VAL A 1 98 ? -12.919 -2.414 10.550 1.00 83.75 98 VAL A N 1
ATOM 692 C CA . VAL A 1 98 ? -12.958 -1.386 11.602 1.00 83.75 98 VAL A CA 1
ATOM 693 C C . VAL A 1 98 ? -13.928 -0.272 11.226 1.00 83.75 98 VAL A C 1
ATOM 695 O O . VAL A 1 98 ? -14.800 0.072 12.025 1.00 83.75 98 VAL A O 1
ATOM 698 N N . LEU A 1 99 ? -13.847 0.250 10.001 1.00 82.25 99 LEU A N 1
ATOM 699 C CA . LEU A 1 99 ? -14.756 1.294 9.526 1.00 82.25 99 LEU A CA 1
ATOM 700 C C . LEU A 1 99 ? -16.216 0.819 9.529 1.00 82.25 99 LEU A C 1
ATOM 702 O O . LEU A 1 99 ? -17.094 1.564 9.959 1.00 82.25 99 LEU A O 1
ATOM 706 N N . ALA A 1 100 ? -16.481 -0.434 9.151 1.00 82.31 100 ALA A N 1
ATOM 707 C CA . ALA A 1 100 ? -17.815 -1.028 9.208 1.00 82.31 100 ALA A CA 1
ATOM 708 C C . ALA A 1 100 ? -18.332 -1.207 10.647 1.00 82.31 100 ALA A C 1
ATOM 710 O O . ALA A 1 100 ? -19.539 -1.113 10.889 1.00 82.31 100 ALA A O 1
ATOM 711 N N . ARG A 1 101 ? -17.454 -1.477 11.625 1.00 80.62 101 ARG A N 1
ATOM 712 C CA . ARG A 1 101 ? -17.822 -1.490 13.056 1.00 80.62 101 ARG A CA 1
ATOM 713 C C . ARG A 1 101 ? -18.167 -0.081 13.542 1.00 80.62 101 ARG A C 1
ATOM 715 O O . ARG A 1 101 ? -19.200 0.098 14.179 1.00 80.62 101 ARG A O 1
ATOM 722 N N . LEU A 1 102 ? -17.354 0.916 13.190 1.00 77.38 102 LEU A N 1
ATOM 723 C CA . LEU A 1 102 ? -17.572 2.315 13.575 1.00 77.38 102 LEU A CA 1
ATOM 724 C C . LEU A 1 102 ? -18.842 2.906 12.949 1.00 77.38 102 LEU A C 1
ATOM 726 O O . LEU A 1 102 ? -19.584 3.611 13.628 1.00 77.38 102 LEU A O 1
ATOM 730 N N . ALA A 1 103 ? -19.131 2.581 11.686 1.00 77.38 103 ALA A N 1
ATOM 731 C CA . ALA A 1 103 ? -20.356 3.007 11.014 1.00 77.38 103 ALA A CA 1
ATOM 732 C C . ALA A 1 103 ? -21.615 2.471 11.719 1.00 77.38 103 ALA A C 1
ATOM 734 O O . ALA A 1 103 ? -22.589 3.202 11.878 1.00 77.38 103 ALA A O 1
ATOM 735 N N . ARG A 1 104 ? -21.576 1.219 12.198 1.00 73.12 104 ARG A N 1
ATOM 736 C CA . ARG A 1 104 ? -22.669 0.607 12.974 1.00 73.12 104 ARG A CA 1
ATOM 737 C C . ARG A 1 104 ? -22.818 1.191 14.382 1.00 73.12 104 ARG A C 1
ATOM 739 O O . ARG A 1 104 ? -23.927 1.211 14.898 1.00 73.12 104 ARG A O 1
ATOM 746 N N . ALA A 1 105 ? -21.735 1.679 14.989 1.00 68.19 105 ALA A N 1
ATOM 747 C CA . ALA A 1 105 ? -21.742 2.258 16.336 1.00 68.19 105 ALA A CA 1
ATOM 748 C C . ALA A 1 105 ? -22.394 3.658 16.421 1.00 68.19 105 ALA A C 1
ATOM 750 O O . ALA A 1 105 ? -22.555 4.194 17.516 1.00 68.19 105 ALA A O 1
ATOM 751 N N . GLY A 1 106 ? -22.785 4.264 15.291 1.00 58.16 106 GLY A N 1
ATOM 752 C CA . GLY A 1 106 ? -23.709 5.407 15.270 1.00 58.16 106 GLY A CA 1
ATOM 753 C C . GLY A 1 106 ? -23.226 6.688 15.965 1.00 58.16 106 GLY A C 1
ATOM 754 O O . GLY A 1 106 ? -24.054 7.498 16.369 1.00 58.16 106 GLY A O 1
ATOM 755 N N . GLY A 1 107 ? -21.913 6.896 16.118 1.00 55.78 107 GLY A N 1
ATOM 756 C CA . GLY A 1 107 ? -21.357 8.094 16.768 1.00 55.78 107 GLY A CA 1
ATOM 757 C C . GLY A 1 107 ? -21.374 8.066 18.303 1.00 55.78 107 GLY A C 1
ATOM 758 O O . GLY A 1 107 ? -21.055 9.077 18.926 1.00 55.78 107 GLY A O 1
ATOM 759 N N . GLY A 1 108 ? -21.716 6.928 18.916 1.00 54.00 108 GLY A N 1
ATOM 760 C CA . GLY A 1 108 ? -21.492 6.694 20.341 1.00 54.00 108 GLY A CA 1
ATOM 761 C C . GLY A 1 108 ? -20.006 6.515 20.669 1.00 54.00 108 GLY A C 1
ATOM 762 O O . GLY A 1 108 ? -19.199 6.201 19.791 1.00 54.00 108 GLY A O 1
ATOM 763 N N . VAL A 1 109 ? -19.654 6.717 21.946 1.00 50.38 109 VAL A N 1
ATOM 764 C CA . VAL A 1 109 ? -18.315 6.457 22.505 1.00 50.38 109 VAL A CA 1
ATOM 765 C C . VAL A 1 109 ? -17.800 5.127 21.961 1.00 50.38 109 VAL A C 1
ATOM 767 O O . VAL A 1 109 ? -18.498 4.118 22.057 1.00 50.38 109 VAL A O 1
ATOM 770 N N . ILE A 1 110 ? -16.592 5.127 21.387 1.00 55.47 110 ILE A N 1
ATOM 771 C CA . ILE A 1 110 ? -15.908 3.902 20.969 1.00 55.47 110 ILE A CA 1
ATOM 772 C C . ILE A 1 110 ? -15.704 3.064 22.235 1.00 55.47 110 ILE A C 1
ATOM 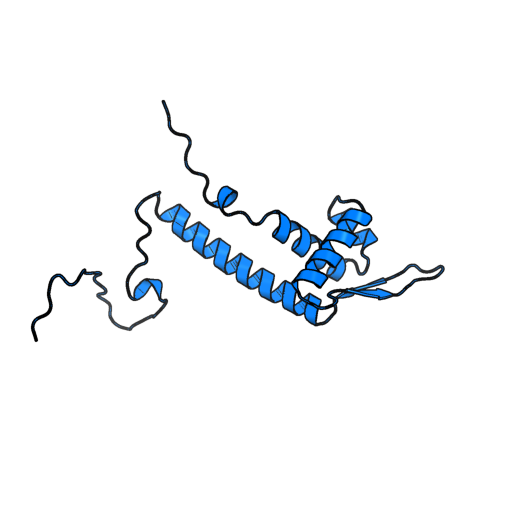774 O O . ILE A 1 110 ? -14.720 3.234 22.952 1.00 55.47 110 ILE A O 1
ATOM 778 N N . GLN A 1 111 ? -16.654 2.181 22.551 1.00 53.75 111 GLN A N 1
ATOM 779 C CA . GLN A 1 111 ? -16.427 1.117 23.510 1.00 53.75 111 GLN A CA 1
ATOM 780 C C . GLN A 1 111 ? -15.406 0.199 22.852 1.00 53.75 111 GLN A C 1
ATOM 782 O O . GLN A 1 111 ? -15.746 -0.675 22.054 1.00 53.75 111 GLN A O 1
ATOM 787 N N . VAL A 1 112 ? -14.133 0.422 23.174 1.00 53.22 112 VAL A N 1
ATOM 788 C CA . VAL A 1 112 ? -13.128 -0.632 23.110 1.00 53.22 112 VAL A CA 1
ATOM 789 C C . VAL A 1 112 ? -13.636 -1.675 24.098 1.00 53.22 112 VAL A C 1
ATOM 791 O O . VAL A 1 112 ? -13.446 -1.548 25.305 1.00 53.22 112 VAL A O 1
ATOM 794 N N . GLY A 1 113 ? -14.472 -2.590 23.605 1.00 50.22 113 GLY A N 1
ATOM 795 C CA . GLY A 1 113 ? -15.129 -3.581 24.440 1.00 50.22 113 GLY A CA 1
ATOM 796 C C . GLY A 1 113 ? -14.082 -4.332 25.254 1.00 50.22 113 GLY A C 1
ATOM 797 O O . GLY A 1 113 ? -12.945 -4.495 24.815 1.00 50.22 113 GLY A O 1
ATOM 798 N N . GLY A 1 114 ? -14.466 -4.820 26.433 1.00 57.88 114 GLY A N 1
ATOM 799 C CA . GLY A 1 114 ? -13.689 -5.861 27.112 1.00 57.88 114 GLY A CA 1
ATOM 800 C C . GLY A 1 114 ? -13.508 -7.097 26.213 1.00 57.88 114 GLY A C 1
ATOM 801 O O . GLY A 1 114 ? -13.832 -7.055 25.037 1.00 57.88 114 GLY A O 1
ATOM 802 N N . VAL A 1 115 ? -13.030 -8.212 26.764 1.00 51.06 115 VAL A N 1
ATOM 803 C CA . VAL A 1 115 ? -12.719 -9.528 26.137 1.00 51.06 115 VAL A CA 1
ATOM 804 C C . VAL A 1 115 ? -13.254 -9.826 24.708 1.00 51.06 115 VAL A C 1
ATOM 806 O O . VAL A 1 115 ? -12.495 -10.299 23.867 1.00 51.06 115 VAL A O 1
ATOM 809 N N . ALA A 1 116 ? -14.511 -9.507 24.383 1.00 52.62 116 ALA A N 1
ATOM 810 C CA . ALA A 1 116 ? -15.077 -9.542 23.028 1.00 52.62 116 ALA A CA 1
ATOM 811 C C . ALA A 1 116 ? -14.341 -8.688 21.960 1.00 52.62 116 ALA A C 1
ATOM 813 O O . ALA A 1 116 ? -14.297 -9.085 20.796 1.00 52.62 116 ALA A O 1
ATOM 814 N N . ALA A 1 117 ? -13.737 -7.543 22.307 1.00 53.19 117 ALA A N 1
ATOM 815 C CA . ALA A 1 117 ? -12.956 -6.734 21.360 1.00 53.19 117 ALA A CA 1
ATOM 816 C C . ALA A 1 117 ? -11.577 -7.335 21.050 1.00 53.19 117 ALA A C 1
ATOM 818 O O . ALA A 1 117 ? -11.013 -7.045 19.998 1.00 53.19 117 ALA A O 1
ATOM 819 N N . LEU A 1 118 ? -11.068 -8.207 21.929 1.00 56.69 118 LEU A N 1
ATOM 820 C CA . LEU A 1 118 ? -9.818 -8.951 21.743 1.00 56.69 118 LEU A CA 1
ATOM 821 C C . LEU A 1 118 ? -9.989 -10.166 20.810 1.00 56.69 118 LEU A C 1
ATOM 823 O O . LEU A 1 118 ? -9.027 -10.882 20.560 1.00 56.69 118 LEU A O 1
ATOM 827 N N . GLY A 1 119 ? -11.202 -10.431 20.305 1.00 59.12 119 GLY A N 1
ATOM 828 C CA . GLY A 1 119 ? -11.469 -11.551 19.393 1.00 59.12 119 GLY A CA 1
ATOM 829 C C . GLY A 1 119 ? -11.419 -12.938 20.049 1.00 59.12 119 GLY A C 1
ATOM 830 O O . GLY A 1 119 ? -11.502 -13.949 19.354 1.00 59.12 119 GLY A O 1
ATOM 831 N N . LEU A 1 120 ? -11.317 -13.008 21.378 1.00 65.44 120 LEU A N 1
ATOM 832 C CA . LEU A 1 120 ? -11.305 -14.258 22.133 1.00 65.44 120 LEU A CA 1
ATOM 833 C C . LEU A 1 120 ? -12.712 -14.870 22.165 1.00 65.44 120 LEU A C 1
ATOM 835 O O . LEU A 1 120 ? -13.602 -14.394 22.870 1.00 65.44 120 LEU A O 1
ATOM 839 N N . ARG A 1 121 ? -12.916 -15.958 21.415 1.00 65.56 121 ARG A N 1
ATOM 840 C CA . ARG A 1 121 ? -14.106 -16.806 21.563 1.00 65.56 121 ARG A CA 1
ATOM 841 C C . ARG A 1 121 ? -13.924 -17.715 22.771 1.00 65.56 121 ARG A C 1
ATOM 843 O O . ARG A 1 121 ? -13.198 -18.701 22.705 1.00 65.56 121 ARG A O 1
ATOM 850 N N . THR A 1 122 ? -14.604 -17.390 23.863 1.00 76.38 122 THR A N 1
ATOM 851 C CA . THR A 1 122 ? -14.726 -18.278 25.023 1.00 76.38 122 THR A CA 1
ATOM 852 C C . THR A 1 122 ? -16.051 -19.041 24.953 1.00 76.38 122 THR A C 1
ATOM 854 O O . THR A 1 122 ? -17.021 -18.572 24.358 1.00 76.38 122 THR A O 1
ATOM 857 N N . SER A 1 123 ? -16.117 -20.225 25.566 1.00 84.75 123 SER A N 1
ATOM 858 C CA . SER A 1 123 ? -17.357 -21.013 25.684 1.00 84.75 123 SER A CA 1
ATOM 859 C C . SER A 1 123 ? -18.390 -20.384 26.635 1.00 84.75 123 SER A C 1
ATOM 861 O O . SER A 1 123 ? -19.525 -20.857 26.725 1.00 84.75 123 SER A O 1
ATOM 863 N N . MET A 1 124 ? -18.018 -19.314 27.346 1.00 81.62 124 MET A N 1
ATOM 864 C CA . MET A 1 124 ? -18.889 -18.611 28.283 1.00 81.62 124 MET A CA 1
ATOM 865 C C . MET A 1 124 ? -19.958 -17.811 27.535 1.00 81.62 124 MET A C 1
ATOM 867 O O . MET A 1 124 ? -19.650 -16.892 26.776 1.00 81.62 124 MET A O 1
ATOM 871 N N . ARG A 1 125 ? -21.229 -18.143 27.798 1.00 79.31 125 ARG A N 1
ATOM 872 C CA . ARG A 1 125 ? -22.399 -17.504 27.168 1.00 79.31 125 ARG A CA 1
ATOM 873 C C . ARG A 1 125 ? -22.724 -16.121 27.734 1.00 79.31 125 ARG A C 1
ATOM 875 O O . ARG A 1 125 ? -23.284 -15.300 27.020 1.00 79.31 125 ARG A O 1
ATOM 882 N N . ASN A 1 126 ? -22.361 -15.860 28.990 1.00 77.00 126 ASN A N 1
ATOM 883 C CA . ASN A 1 126 ? -22.562 -14.565 29.634 1.00 77.00 126 ASN A CA 1
ATOM 884 C C . ASN A 1 126 ? -21.244 -13.795 29.686 1.00 77.00 126 ASN A C 1
ATOM 886 O O . ASN A 1 126 ? -20.331 -14.166 30.419 1.00 77.00 126 ASN A O 1
ATOM 890 N N . GLN A 1 127 ? -21.170 -12.706 28.925 1.00 71.81 127 GLN A N 1
ATOM 891 C CA . GLN A 1 127 ? -20.046 -11.774 28.927 1.00 71.81 127 GLN A CA 1
ATOM 892 C C . GLN A 1 127 ? -20.590 -10.377 29.218 1.00 71.81 127 GLN A C 1
ATOM 894 O O . GLN A 1 127 ? -21.085 -9.691 28.326 1.00 71.81 127 GLN A O 1
ATOM 899 N N . LEU A 1 128 ? -20.553 -9.988 30.492 1.00 78.88 128 LEU A N 1
ATOM 900 C CA . LEU A 1 128 ? -21.104 -8.722 30.969 1.00 78.88 128 LEU A CA 1
ATOM 901 C C . LEU A 1 128 ? -19.953 -7.733 31.214 1.00 78.88 128 LEU A C 1
ATOM 903 O O . LEU A 1 128 ? -19.172 -7.947 32.143 1.00 78.88 128 LEU A O 1
ATOM 907 N N . PRO A 1 129 ? -19.801 -6.676 30.395 1.00 71.88 129 PRO A N 1
ATOM 908 C CA . PRO A 1 129 ? -18.770 -5.670 30.618 1.00 71.88 129 PRO A CA 1
ATOM 909 C C . PRO A 1 129 ? -19.051 -4.900 31.915 1.00 71.88 129 PRO A C 1
ATOM 911 O O . PRO A 1 129 ? -20.178 -4.471 32.158 1.00 71.88 129 PRO A O 1
ATOM 914 N N . CYS A 1 130 ? -18.027 -4.701 32.745 1.00 78.25 130 CYS A N 1
ATOM 915 C CA . CYS A 1 130 ? -18.132 -3.953 33.994 1.00 78.25 130 CYS A CA 1
ATOM 916 C C . CYS A 1 130 ? -16.872 -3.114 34.256 1.00 78.25 130 CYS A C 1
ATOM 918 O O . CYS A 1 130 ? -15.804 -3.381 33.706 1.00 78.25 130 CYS A O 1
ATOM 920 N N . THR A 1 131 ? -17.008 -2.102 35.114 1.00 82.00 131 THR A N 1
ATOM 921 C CA . THR A 1 131 ? -15.893 -1.281 35.602 1.00 82.00 131 THR A CA 1
ATOM 922 C C . THR A 1 131 ? -15.673 -1.591 37.077 1.00 82.00 131 THR A C 1
ATOM 924 O O . THR A 1 131 ? -16.593 -1.441 37.884 1.00 82.00 131 THR A O 1
ATOM 927 N N . VAL A 1 132 ? -14.463 -2.014 37.445 1.00 88.88 132 VAL A N 1
ATOM 928 C CA . VAL A 1 132 ? -14.101 -2.277 38.846 1.00 88.88 132 VAL A CA 1
ATOM 929 C C . VAL A 1 132 ? -14.021 -0.946 39.596 1.00 88.88 132 VAL A C 1
ATOM 931 O O . VAL A 1 132 ? -13.254 -0.068 39.210 1.00 88.88 132 VAL A O 1
ATOM 934 N N . LYS A 1 133 ? -14.830 -0.775 40.651 1.00 93.69 133 LYS A N 1
ATOM 935 C CA . LYS A 1 133 ? -14.875 0.472 41.441 1.00 93.69 133 LYS A CA 1
ATOM 936 C C . LYS A 1 133 ? -13.848 0.524 42.571 1.00 93.69 133 LYS A C 1
ATOM 938 O O . LYS A 1 133 ? -13.372 1.602 42.904 1.00 93.69 133 LYS A O 1
ATOM 943 N N . SER A 1 134 ? -13.526 -0.611 43.180 1.00 93.06 134 SER A N 1
ATOM 944 C CA . SER A 1 134 ? -12.543 -0.702 44.258 1.00 93.06 134 SER A CA 1
ATOM 945 C C . SER A 1 134 ? -12.004 -2.127 44.372 1.00 93.06 134 SER A C 1
ATOM 947 O O . SER A 1 134 ? -12.674 -3.086 43.989 1.00 93.06 134 SER A O 1
ATOM 949 N N . LEU A 1 135 ? -10.785 -2.250 44.896 1.00 88.88 135 LEU A N 1
ATOM 950 C CA . LEU A 1 135 ? -10.139 -3.511 45.256 1.00 88.88 135 LEU A CA 1
ATOM 951 C C . LEU A 1 135 ? -9.711 -3.397 46.722 1.00 88.88 135 LEU A C 1
ATOM 953 O O . LEU A 1 135 ? -9.185 -2.360 47.125 1.00 88.88 135 LEU A O 1
ATOM 957 N N . LYS A 1 136 ? -9.964 -4.433 47.522 1.00 82.38 136 LYS A N 1
ATOM 958 C CA . LYS A 1 136 ? -9.407 -4.557 48.874 1.00 82.38 136 LYS A CA 1
ATOM 959 C C . LYS A 1 136 ? -8.307 -5.611 48.847 1.00 82.38 136 LYS A C 1
ATOM 961 O O . LYS A 1 136 ? -8.495 -6.648 48.214 1.00 82.38 136 LYS A O 1
ATOM 966 N N . ALA A 1 137 ? -7.195 -5.288 49.498 1.00 72.25 137 ALA A N 1
ATOM 967 C CA . ALA A 1 137 ? -6.132 -6.230 49.823 1.00 72.25 137 ALA A CA 1
ATOM 968 C C . ALA A 1 137 ? -6.517 -7.055 51.056 1.00 72.25 137 ALA A C 1
ATOM 970 O O . ALA A 1 137 ? -7.247 -6.500 51.914 1.00 72.25 137 ALA A O 1
#

pLDDT: mean 81.81, std 14.91, range [47.22, 96.81]

Sequence (137 aa):
MKQKPLRLAGALGYESADKRIYILRLVGVAGSISEAARAAGVSYKAAWQAVDTLGNLAGTALVESTVGGAGGGGARLTEAGRQLLLAAAEVAHAREQVLARLARAGGGVIQVGGVAALGLRTSMRNQLPCTVKSLKA